Protein AF-A0A6J6CZY7-F1 (afdb_monomer)

pLDDT: mean 95.42, std 3.34, range [73.5, 98.0]

InterPro domains:
  IPR011013 Galactose mutarotase-like domain superfamily [SSF74650] (6-76)
  IPR014718 Glycoside hydrolase-type carbohydrate-binding [G3DSA:2.70.98.10] (1-82)

Organism: NCBI:txid449393

Structure (mmCIF, N/CA/C/O backbone):
data_AF-A0A6J6CZY7-F1
#
_entry.id   AF-A0A6J6CZY7-F1
#
loop_
_atom_site.group_PDB
_atom_site.id
_atom_site.type_symbol
_atom_site.label_atom_id
_atom_site.label_alt_id
_atom_site.label_comp_id
_atom_site.label_asym_id
_atom_site.label_entity_id
_atom_site.label_seq_id
_atom_site.pdbx_PDB_ins_code
_atom_site.Cartn_x
_atom_site.Cartn_y
_atom_site.Cartn_z
_atom_site.occupancy
_atom_site.B_iso_or_equiv
_atom_site.auth_seq_id
_atom_site.auth_comp_id
_atom_site.auth_asym_id
_atom_site.auth_atom_id
_atom_site.pdbx_PDB_model_num
ATOM 1 N N . MET A 1 1 ? 9.538 0.388 -1.735 1.00 97.31 1 MET A N 1
ATOM 2 C CA . MET A 1 1 ? 8.509 1.094 -2.537 1.00 97.31 1 MET A CA 1
ATOM 3 C C . MET A 1 1 ? 8.953 1.151 -3.988 1.00 97.31 1 MET A C 1
ATOM 5 O O . MET A 1 1 ? 10.157 1.109 -4.234 1.00 97.31 1 MET A O 1
ATOM 9 N N . PHE A 1 2 ? 8.028 1.239 -4.938 1.00 97.94 2 PHE A N 1
ATOM 10 C CA . PHE A 1 2 ? 8.392 1.549 -6.317 1.00 97.94 2 PHE A CA 1
ATOM 11 C C . PHE A 1 2 ? 8.881 2.994 -6.413 1.00 97.94 2 PHE A C 1
ATOM 13 O O . PHE A 1 2 ? 8.275 3.902 -5.848 1.00 97.94 2 PHE A O 1
ATOM 20 N N . LYS A 1 3 ? 9.988 3.212 -7.120 1.00 97.88 3 LYS A N 1
ATOM 21 C CA . LYS A 1 3 ? 10.490 4.556 -7.391 1.00 97.88 3 LYS A CA 1
ATOM 22 C C . LYS A 1 3 ? 9.514 5.282 -8.315 1.00 97.88 3 LYS A C 1
ATOM 24 O O . LYS A 1 3 ? 9.224 4.798 -9.407 1.00 97.88 3 LYS A O 1
ATOM 29 N N . LYS A 1 4 ? 9.060 6.460 -7.894 1.00 96.31 4 LYS A N 1
ATOM 30 C CA . LYS A 1 4 ? 8.186 7.331 -8.683 1.00 96.31 4 LYS A CA 1
ATOM 31 C C . LYS A 1 4 ? 8.985 8.125 -9.722 1.00 96.31 4 LYS A C 1
ATOM 33 O O . LYS A 1 4 ? 10.014 8.732 -9.404 1.00 96.31 4 LYS A O 1
ATOM 38 N N . GLY A 1 5 ? 8.532 8.079 -10.968 1.00 96.50 5 GLY A N 1
ATOM 39 C CA . GLY A 1 5 ? 9.036 8.868 -12.085 1.00 96.50 5 GLY A CA 1
ATOM 40 C C . GLY A 1 5 ? 8.556 10.318 -12.030 1.00 96.50 5 GLY A C 1
ATOM 41 O O . GLY A 1 5 ? 7.703 10.691 -11.227 1.00 96.50 5 GLY A O 1
ATOM 42 N N . SER A 1 6 ? 9.104 11.164 -12.904 1.00 96.81 6 SER A N 1
ATOM 43 C CA . SER A 1 6 ? 8.684 12.572 -13.023 1.00 96.81 6 SER A CA 1
ATOM 4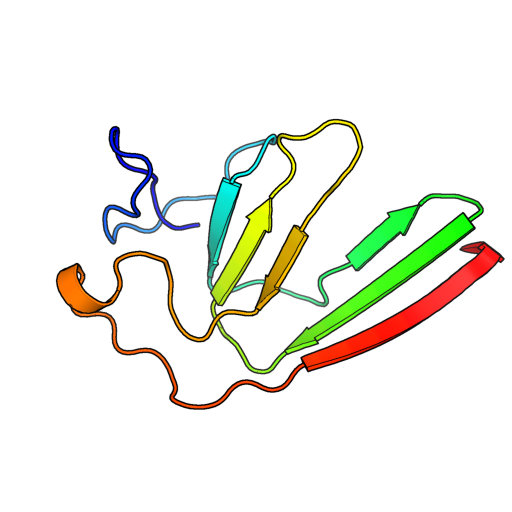4 C C . SER A 1 6 ? 7.264 12.747 -13.570 1.00 96.81 6 SER A C 1
ATOM 46 O O . SER A 1 6 ? 6.704 13.835 -13.495 1.00 96.81 6 SER A O 1
ATOM 48 N N . ASP A 1 7 ? 6.715 11.696 -14.166 1.00 95.50 7 ASP A N 1
ATOM 49 C CA . ASP A 1 7 ? 5.345 11.570 -14.662 1.00 95.50 7 ASP A 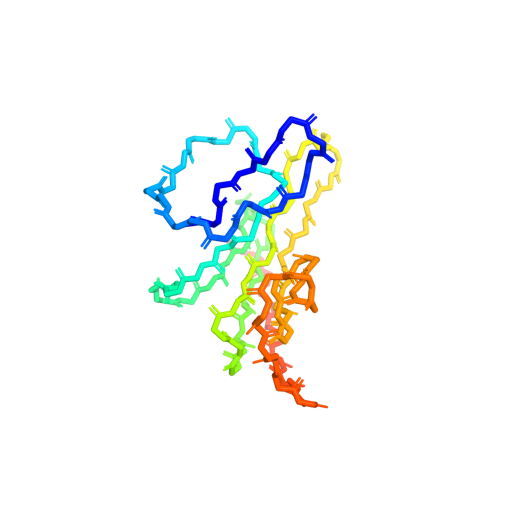CA 1
ATOM 50 C C . ASP A 1 7 ? 4.401 10.930 -13.633 1.00 95.50 7 ASP A C 1
ATOM 52 O O . ASP A 1 7 ? 3.260 10.622 -13.967 1.00 95.50 7 ASP A O 1
ATOM 56 N N . TYR A 1 8 ? 4.866 10.761 -12.390 1.00 93.88 8 TYR A N 1
ATOM 57 C CA . TYR A 1 8 ? 4.149 10.130 -11.281 1.00 93.88 8 TYR A CA 1
ATOM 58 C C . TYR A 1 8 ? 3.894 8.625 -11.450 1.00 93.88 8 TYR A C 1
ATOM 60 O O . TYR A 1 8 ? 3.277 8.016 -10.580 1.00 93.88 8 TYR A O 1
ATOM 68 N N . LEU A 1 9 ? 4.422 7.993 -12.503 1.00 96.12 9 LEU A N 1
ATOM 69 C CA . LEU A 1 9 ? 4.322 6.547 -12.692 1.00 96.12 9 LEU A CA 1
ATOM 70 C C . LEU A 1 9 ? 5.517 5.814 -12.062 1.00 96.12 9 LEU A C 1
ATOM 72 O O . LEU A 1 9 ? 6.621 6.362 -11.989 1.00 96.12 9 LEU A O 1
ATOM 76 N N . PRO A 1 10 ? 5.342 4.565 -11.600 1.00 97.06 10 PRO A N 1
ATOM 77 C CA . PRO A 1 10 ? 6.454 3.727 -11.169 1.00 97.06 10 PRO A CA 1
ATOM 78 C C . PRO A 1 10 ? 7.485 3.518 -12.287 1.00 97.06 10 PRO A C 1
ATOM 80 O O . PRO A 1 10 ? 7.134 3.159 -13.404 1.00 97.06 10 PRO A O 1
ATOM 83 N N . THR A 1 11 ? 8.780 3.649 -11.985 1.00 97.00 11 THR A N 1
ATOM 84 C CA . THR A 1 11 ? 9.849 3.363 -12.965 1.00 97.00 11 THR A CA 1
ATOM 85 C C . THR A 1 11 ? 10.180 1.871 -13.087 1.00 97.00 11 THR A C 1
ATOM 87 O O . THR A 1 11 ? 11.022 1.496 -13.896 1.00 97.00 11 THR A O 1
ATOM 90 N N . GLY A 1 12 ? 9.578 1.025 -12.244 1.00 96.00 12 GLY A N 1
ATOM 91 C CA . GLY A 1 12 ? 9.893 -0.402 -12.098 1.00 96.00 12 GLY A CA 1
ATOM 92 C C . GLY A 1 12 ? 11.000 -0.714 -11.082 1.00 96.00 12 GLY A C 1
ATOM 93 O O . GLY A 1 12 ? 11.061 -1.834 -10.580 1.00 96.00 12 GLY A O 1
ATOM 94 N N . ASP A 1 13 ? 11.826 0.270 -10.715 1.00 97.12 13 ASP A N 1
ATOM 95 C CA . ASP A 1 13 ? 12.856 0.103 -9.685 1.00 97.12 13 ASP A CA 1
ATOM 96 C C . ASP A 1 13 ? 12.239 0.086 -8.280 1.00 97.12 13 ASP A C 1
ATOM 98 O O . ASP A 1 13 ? 11.328 0.862 -7.978 1.00 97.12 13 ASP A O 1
ATOM 102 N N . LEU A 1 14 ? 12.795 -0.737 -7.387 1.00 97.44 14 LEU A N 1
ATOM 103 C CA . LEU A 1 14 ? 12.485 -0.700 -5.959 1.00 97.44 14 LEU A CA 1
ATOM 104 C C . LEU A 1 14 ? 13.533 0.120 -5.204 1.00 97.44 14 LEU A C 1
ATOM 106 O O . LEU A 1 14 ? 14.736 -0.049 -5.397 1.00 97.44 14 LEU A O 1
ATOM 110 N N . ILE A 1 15 ? 13.058 0.985 -4.313 1.00 97.81 15 ILE A N 1
ATOM 111 C CA . ILE A 1 15 ? 13.872 1.782 -3.391 1.00 97.81 15 ILE A CA 1
ATOM 112 C C . ILE A 1 15 ? 13.376 1.603 -1.952 1.00 97.81 15 ILE A C 1
ATOM 114 O O . ILE A 1 15 ? 12.239 1.172 -1.721 1.00 97.81 15 ILE A O 1
ATOM 118 N N . GLU A 1 16 ? 14.224 1.964 -0.988 1.00 96.88 16 GLU A N 1
ATOM 119 C CA . GLU A 1 16 ? 13.813 2.081 0.413 1.00 96.88 16 GLU A CA 1
ATOM 120 C C . GLU A 1 16 ? 12.671 3.103 0.559 1.00 96.88 16 GLU A C 1
ATOM 122 O O . GLU A 1 16 ? 12.699 4.133 -0.124 1.00 96.88 16 GLU A O 1
ATOM 127 N N . PRO A 1 17 ? 11.669 2.840 1.422 1.00 96.00 17 PRO A 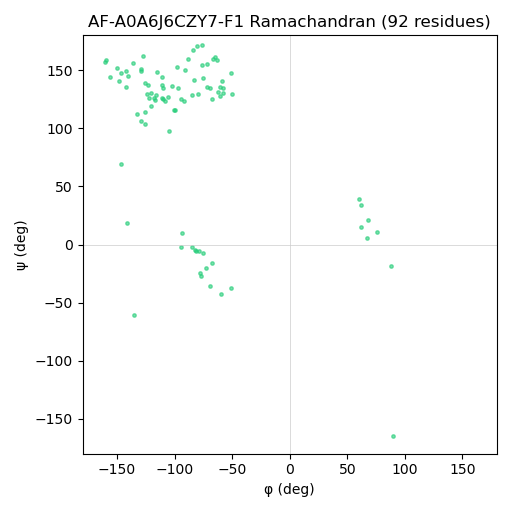N 1
ATOM 128 C CA . PRO A 1 17 ? 10.600 3.788 1.721 1.00 96.00 17 PRO A CA 1
ATOM 129 C C . PRO A 1 17 ? 11.115 5.186 2.082 1.00 96.00 17 PRO A C 1
ATOM 131 O O . PRO A 1 17 ? 11.961 5.343 2.964 1.00 96.00 17 PRO A O 1
ATOM 134 N N . THR A 1 18 ? 10.578 6.215 1.430 1.00 95.62 18 THR A N 1
ATOM 135 C CA . THR A 1 18 ? 10.813 7.615 1.802 1.00 95.62 18 THR A CA 1
ATOM 136 C C . THR A 1 18 ? 9.868 8.049 2.921 1.00 95.62 18 THR A C 1
ATOM 138 O O . THR A 1 18 ? 8.895 7.365 3.232 1.00 95.62 18 THR A O 1
ATOM 141 N N . GLY A 1 19 ? 10.130 9.206 3.535 1.00 96.25 19 GLY A N 1
ATOM 142 C CA . GLY A 1 19 ? 9.172 9.828 4.456 1.00 96.25 19 GLY A CA 1
ATOM 143 C C . GLY A 1 19 ? 7.898 10.298 3.744 1.00 96.25 19 GLY A C 1
ATOM 144 O O . GLY A 1 19 ? 7.911 10.497 2.531 1.00 96.25 19 GLY A O 1
ATOM 145 N N . GLN A 1 20 ? 6.825 10.478 4.519 1.00 95.00 20 GLN A N 1
ATOM 146 C CA . GLN A 1 20 ? 5.550 11.051 4.072 1.00 95.00 20 GLN A CA 1
ATOM 147 C C . GLN A 1 20 ? 5.690 12.518 3.597 1.00 95.00 20 GLN A C 1
ATOM 149 O O . GLN A 1 20 ? 6.625 13.205 4.030 1.00 95.00 20 GLN A O 1
ATOM 154 N N . PRO A 1 21 ? 4.749 13.030 2.774 1.00 96.56 21 PRO A N 1
ATOM 155 C CA . PRO A 1 21 ? 3.522 12.363 2.325 1.00 96.56 21 PRO A CA 1
ATOM 156 C C . PRO A 1 21 ? 3.774 11.310 1.238 1.00 96.56 21 PRO A C 1
ATOM 158 O O . PRO A 1 21 ? 4.769 11.382 0.518 1.00 96.56 21 PRO A O 1
ATOM 161 N N . TRP A 1 22 ? 2.879 10.326 1.159 1.00 97.19 22 TRP A N 1
ATOM 162 C CA . TRP A 1 22 ? 2.931 9.251 0.172 1.00 97.19 22 TRP A CA 1
ATOM 163 C C . TRP A 1 22 ? 1.797 9.366 -0.840 1.00 97.19 22 TRP A C 1
ATOM 165 O O . TRP A 1 22 ? 0.677 9.735 -0.497 1.00 97.19 22 TRP A O 1
ATOM 175 N N . ASP A 1 23 ? 2.122 9.010 -2.072 1.00 97.00 23 ASP A N 1
ATOM 176 C CA . ASP A 1 23 ? 1.204 8.607 -3.136 1.00 97.00 23 ASP A CA 1
ATOM 177 C C . ASP A 1 23 ? 1.975 7.568 -3.949 1.00 97.00 23 ASP A C 1
ATOM 179 O O . ASP A 1 23 ? 2.576 7.863 -4.990 1.00 97.00 23 ASP A O 1
ATOM 183 N N . ASP A 1 24 ? 2.181 6.413 -3.318 1.00 98.00 24 ASP A N 1
ATOM 184 C CA . ASP A 1 24 ? 3.221 5.474 -3.716 1.00 98.00 24 ASP A CA 1
ATOM 185 C C . ASP A 1 24 ? 2.794 4.026 -3.467 1.00 98.00 24 ASP A C 1
ATOM 187 O O . ASP A 1 24 ? 2.105 3.709 -2.495 1.00 98.00 24 ASP A O 1
ATOM 191 N N . THR A 1 25 ? 3.265 3.123 -4.330 1.00 97.75 25 THR A N 1
ATOM 192 C CA . THR A 1 25 ? 3.053 1.682 -4.173 1.00 97.75 25 THR A CA 1
ATOM 193 C C . THR A 1 25 ? 4.236 1.027 -3.463 1.00 97.75 25 THR A C 1
ATOM 195 O O . THR A 1 25 ? 5.397 1.103 -3.883 1.00 97.75 25 THR A O 1
ATOM 198 N N . PHE A 1 26 ? 3.934 0.325 -2.383 1.00 97.94 26 PHE A N 1
ATOM 199 C CA . PHE A 1 26 ? 4.842 -0.459 -1.566 1.00 97.94 26 PHE A CA 1
ATOM 200 C C . PHE A 1 26 ? 4.760 -1.933 -1.959 1.00 97.94 26 PHE A C 1
ATOM 202 O O . PHE A 1 26 ? 3.749 -2.412 -2.467 1.00 97.94 26 PHE A O 1
ATOM 209 N N . LYS A 1 27 ? 5.860 -2.647 -1.731 1.00 95.31 27 LYS A N 1
ATOM 210 C CA . LYS A 1 27 ? 5.981 -4.092 -1.911 1.00 95.31 27 LYS A CA 1
ATOM 211 C C . LYS A 1 27 ? 6.717 -4.651 -0.703 1.00 95.31 27 LYS A C 1
ATOM 213 O O . LYS A 1 27 ? 7.474 -3.910 -0.075 1.00 95.31 27 LYS A O 1
ATOM 218 N N . ASP A 1 28 ? 6.508 -5.933 -0.420 1.00 91.00 28 ASP A N 1
ATOM 219 C CA . ASP A 1 28 ? 7.190 -6.658 0.656 1.00 91.00 28 ASP A CA 1
ATOM 220 C C . ASP A 1 28 ? 6.906 -6.015 2.031 1.00 91.00 28 ASP A C 1
ATOM 222 O O . ASP A 1 28 ? 7.788 -5.879 2.877 1.00 91.00 28 ASP A O 1
ATOM 226 N N . VAL A 1 29 ? 5.653 -5.580 2.228 1.00 91.69 29 VAL A N 1
ATOM 227 C CA . VAL A 1 29 ? 5.160 -5.005 3.486 1.00 91.69 29 VAL A CA 1
ATOM 228 C C . VAL A 1 29 ? 5.252 -6.055 4.592 1.00 91.69 29 VAL A C 1
ATOM 230 O O . VAL A 1 29 ? 4.839 -7.200 4.418 1.00 91.69 29 VAL A O 1
ATOM 233 N N . ILE A 1 30 ? 5.814 -5.662 5.735 1.00 88.62 30 ILE A N 1
ATOM 234 C CA . ILE A 1 30 ? 5.997 -6.537 6.893 1.00 88.62 30 ILE A CA 1
ATOM 235 C C . ILE A 1 30 ? 4.973 -6.162 7.960 1.00 88.62 30 ILE A C 1
ATOM 237 O O . ILE A 1 30 ? 4.930 -5.017 8.405 1.00 88.62 30 ILE A O 1
ATOM 241 N N . GLY A 1 31 ? 4.218 -7.155 8.422 1.00 91.06 31 GLY A N 1
ATOM 242 C CA . GLY A 1 31 ? 3.200 -6.977 9.453 1.00 91.06 31 GLY A CA 1
ATOM 243 C C . GLY A 1 31 ? 1.833 -6.626 8.875 1.00 91.06 31 GLY A C 1
ATOM 244 O O . GLY A 1 31 ? 1.578 -6.828 7.692 1.00 91.06 31 GLY A O 1
ATOM 245 N N . LEU A 1 32 ? 0.955 -6.144 9.750 1.00 93.38 32 LEU A N 1
ATOM 246 C CA . LEU A 1 32 ? -0.427 -5.804 9.442 1.00 93.38 32 LEU A CA 1
ATOM 247 C C . LEU A 1 32 ? -0.540 -4.287 9.243 1.00 93.38 32 LEU A C 1
ATOM 249 O O . LEU A 1 32 ? -0.263 -3.565 10.199 1.00 93.38 32 LEU A O 1
ATOM 253 N N . PRO A 1 33 ? -0.890 -3.782 8.046 1.00 95.38 33 PRO A N 1
ATOM 254 C CA . PRO A 1 33 ? -1.164 -2.364 7.836 1.00 95.38 33 PRO A CA 1
ATOM 255 C C . PRO A 1 33 ? -2.330 -1.868 8.685 1.00 95.38 33 PRO A C 1
ATOM 257 O O . PRO A 1 33 ? -3.379 -2.514 8.757 1.00 95.38 33 PRO A O 1
ATOM 260 N N . GLU A 1 34 ? -2.151 -0.699 9.304 1.00 95.19 34 GLU A N 1
ATOM 261 C CA . GLU A 1 34 ? -3.138 -0.131 10.220 1.00 95.19 34 GLU A CA 1
ATOM 262 C C . GLU A 1 34 ? -3.270 1.374 10.055 1.00 95.19 34 GLU A C 1
ATOM 264 O O . GLU A 1 34 ? -2.291 2.090 9.836 1.00 95.19 34 GLU A O 1
ATOM 269 N N . ILE A 1 35 ? -4.493 1.848 10.240 1.00 94.69 35 ILE A N 1
ATOM 270 C CA . ILE A 1 35 ? -4.810 3.254 10.411 1.00 94.69 35 ILE A CA 1
ATOM 271 C C . ILE A 1 35 ? -5.249 3.434 11.854 1.00 94.69 35 ILE A C 1
ATOM 273 O O . ILE A 1 35 ? -6.159 2.752 12.322 1.00 94.69 35 ILE A O 1
ATOM 277 N N . ILE A 1 36 ? -4.603 4.360 12.553 1.00 94.75 36 ILE A N 1
ATOM 278 C CA . ILE A 1 36 ? -4.869 4.633 13.961 1.00 94.75 36 ILE A CA 1
ATOM 279 C C . ILE A 1 36 ? -5.300 6.091 14.093 1.00 94.75 36 ILE A C 1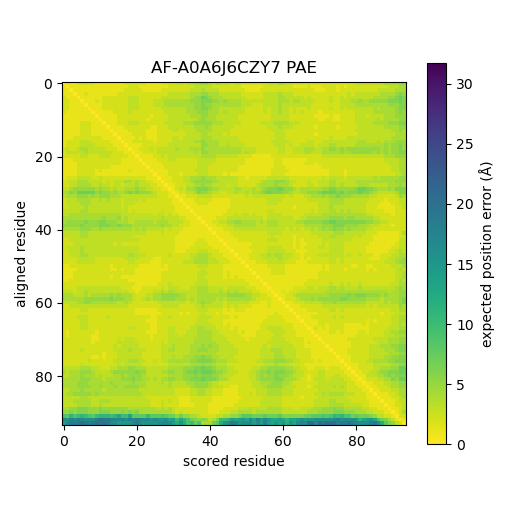
ATOM 281 O O . ILE A 1 36 ? -4.522 7.000 13.799 1.00 94.75 36 ILE A O 1
ATOM 285 N N . TRP A 1 37 ? -6.519 6.300 14.586 1.00 93.50 37 TRP A N 1
ATOM 286 C CA . TRP A 1 37 ? -7.007 7.580 15.093 1.00 93.50 37 TRP A CA 1
ATOM 287 C C . TRP A 1 37 ? -7.040 7.502 16.624 1.00 93.50 37 TRP A C 1
ATOM 289 O O . TRP A 1 37 ? -7.998 6.955 17.175 1.00 93.50 37 TRP A O 1
ATOM 299 N N . PRO A 1 38 ? -6.007 8.016 17.324 1.00 93.94 38 PRO A N 1
ATOM 300 C CA . PRO A 1 38 ? -5.879 7.840 18.767 1.00 93.94 38 PRO A CA 1
ATOM 301 C C . PRO A 1 38 ? -7.080 8.387 19.543 1.00 93.94 38 PRO A C 1
ATOM 303 O O . PRO A 1 38 ? -7.471 9.544 19.368 1.00 93.94 38 PRO A O 1
ATOM 306 N N . GLY A 1 39 ? -7.620 7.567 20.437 1.00 94.56 39 GLY A N 1
ATOM 307 C CA . GLY A 1 39 ? -8.806 7.844 21.239 1.00 94.56 39 GLY A CA 1
ATOM 308 C C . GLY A 1 39 ? -10.126 7.740 20.475 1.00 94.56 39 GLY A C 1
ATOM 309 O O . GLY A 1 39 ? -11.139 8.201 20.999 1.00 94.56 39 GLY A O 1
ATOM 310 N N . ALA A 1 40 ? -10.128 7.206 19.251 1.00 94.50 40 ALA A N 1
ATOM 311 C CA . ALA A 1 40 ? -11.325 7.125 18.417 1.00 94.50 40 ALA A CA 1
ATOM 312 C C . ALA A 1 40 ? -11.487 5.755 17.752 1.00 94.50 40 ALA A C 1
ATOM 314 O O . ALA A 1 40 ? -12.499 5.093 17.978 1.00 94.50 40 ALA A O 1
ATOM 315 N N . ALA A 1 41 ? -10.526 5.340 16.922 1.00 95.56 41 ALA A N 1
ATOM 316 C CA . ALA A 1 41 ? -10.657 4.111 16.147 1.00 95.56 41 ALA A CA 1
ATOM 317 C C . ALA A 1 41 ? -9.323 3.559 15.634 1.00 95.56 41 ALA A C 1
ATOM 319 O O . ALA A 1 41 ? -8.362 4.297 15.394 1.00 95.56 41 ALA A O 1
ATOM 320 N N . ARG A 1 42 ? -9.320 2.257 15.354 1.00 96.50 42 ARG A N 1
ATOM 321 C CA . ARG A 1 42 ? -8.297 1.564 14.573 1.00 96.50 42 ARG A CA 1
ATOM 322 C C . ARG A 1 42 ? -8.949 0.806 13.428 1.00 96.50 42 ARG A C 1
ATOM 324 O O . ARG A 1 42 ? -9.985 0.165 13.598 1.00 96.50 42 ARG A O 1
ATOM 331 N N . VAL A 1 43 ? -8.313 0.864 12.267 1.00 96.94 43 VAL A N 1
ATOM 332 C CA . VAL A 1 43 ? -8.612 0.001 11.125 1.00 96.94 43 VAL A CA 1
ATOM 333 C C . VAL A 1 43 ? -7.384 -0.842 10.839 1.00 96.94 43 VAL A C 1
ATOM 335 O O . VAL A 1 43 ? -6.316 -0.288 10.595 1.00 96.94 43 VAL A O 1
ATOM 338 N N . SER A 1 44 ? -7.543 -2.161 10.831 1.00 97.12 44 SER A N 1
ATOM 339 C CA . SER A 1 44 ? -6.503 -3.102 10.410 1.00 97.12 44 SER A CA 1
ATOM 340 C C . SER A 1 44 ? -6.916 -3.753 9.095 1.00 97.12 44 SER A C 1
ATOM 342 O O . SER A 1 44 ? -8.086 -4.106 8.911 1.00 97.12 44 SER A O 1
ATOM 344 N N . ILE A 1 45 ? -5.964 -3.881 8.171 1.00 97.50 45 ILE A N 1
ATOM 345 C CA . ILE A 1 45 ? -6.229 -4.317 6.799 1.00 97.50 45 ILE A CA 1
ATOM 346 C C . ILE A 1 45 ? -5.343 -5.515 6.476 1.00 97.50 45 ILE A C 1
ATOM 348 O O . ILE A 1 45 ? -4.126 -5.386 6.384 1.00 97.50 45 ILE A O 1
ATOM 352 N N . GLU A 1 46 ? -5.957 -6.673 6.269 1.00 96.44 46 GLU A N 1
ATOM 353 C CA . GLU A 1 46 ? -5.290 -7.892 5.808 1.00 96.44 46 GLU A CA 1
ATOM 354 C C . GLU A 1 46 ? -5.572 -8.087 4.323 1.00 96.44 46 GLU A C 1
ATOM 356 O O . GLU A 1 46 ? -6.713 -7.932 3.894 1.00 96.44 46 GLU A O 1
ATOM 361 N N . SER A 1 47 ? -4.563 -8.453 3.536 1.00 95.94 47 SER A N 1
ATOM 362 C CA . SER A 1 47 ? -4.745 -8.846 2.138 1.00 95.94 47 SER A CA 1
ATOM 363 C C . SER A 1 47 ? -3.678 -9.851 1.722 1.00 95.94 47 SER A C 1
ATOM 365 O O . SER A 1 47 ? -2.567 -9.844 2.256 1.00 95.94 47 SER A O 1
ATOM 367 N N . ASP A 1 48 ? -4.019 -10.701 0.757 1.00 94.19 48 ASP A N 1
ATOM 368 C CA . ASP A 1 48 ? -3.088 -11.603 0.078 1.00 94.19 48 ASP A CA 1
ATOM 369 C C . ASP A 1 48 ? -2.189 -10.880 -0.939 1.00 94.19 48 ASP A C 1
ATOM 371 O O . ASP A 1 48 ? -1.236 -11.470 -1.455 1.00 94.19 48 ASP A O 1
ATOM 375 N N . SER A 1 49 ? -2.443 -9.594 -1.203 1.00 95.25 49 SER A N 1
ATOM 376 C CA . SER A 1 49 ? -1.651 -8.844 -2.164 1.00 95.25 49 SER A CA 1
ATOM 377 C C . SER A 1 49 ? -0.236 -8.514 -1.671 1.00 95.25 49 SER A C 1
ATOM 379 O O . SER A 1 49 ? -0.044 -7.989 -0.566 1.00 95.25 49 SER A O 1
ATOM 381 N N . PRO A 1 50 ? 0.779 -8.700 -2.538 1.00 94.19 50 PRO A N 1
ATOM 382 C CA . PRO A 1 50 ? 2.130 -8.227 -2.281 1.00 94.19 50 PRO A CA 1
ATOM 383 C C . PRO A 1 50 ? 2.314 -6.722 -2.549 1.00 94.19 50 PRO A C 1
ATOM 385 O O . PRO A 1 50 ? 3.403 -6.210 -2.277 1.00 94.19 50 PRO A O 1
ATOM 388 N N . TYR A 1 51 ? 1.310 -6.017 -3.086 1.00 96.75 51 TYR A N 1
ATOM 389 C CA . TYR A 1 51 ? 1.381 -4.606 -3.475 1.00 96.75 51 TYR A CA 1
ATOM 390 C C . TYR A 1 51 ? 0.352 -3.751 -2.736 1.00 96.75 51 TYR A C 1
ATOM 392 O O . TYR A 1 51 ? -0.843 -4.042 -2.737 1.00 96.75 51 TYR A O 1
ATOM 400 N N . TRP A 1 52 ? 0.825 -2.647 -2.166 1.00 97.75 52 TRP A N 1
ATOM 401 C CA . TRP A 1 52 ? 0.016 -1.752 -1.344 1.00 97.75 52 TRP A CA 1
ATOM 402 C C . TRP A 1 52 ? 0.2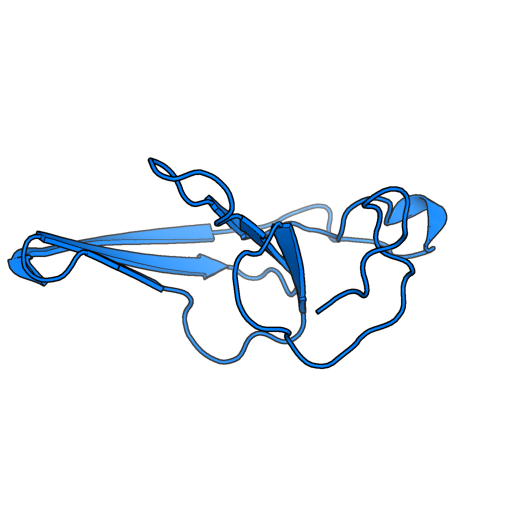35 -0.313 -1.774 1.00 97.75 52 TRP A C 1
ATOM 404 O O . TRP A 1 52 ? 1.326 0.216 -1.578 1.00 97.75 52 TRP A O 1
ATOM 414 N N . THR A 1 53 ? -0.769 0.333 -2.353 1.00 97.50 53 THR A N 1
ATOM 415 C CA . THR A 1 53 ? -0.722 1.774 -2.613 1.00 97.50 53 THR A CA 1
ATOM 416 C C . THR A 1 53 ? -1.178 2.519 -1.367 1.00 97.50 53 THR A C 1
ATOM 418 O O . THR A 1 53 ? -2.218 2.202 -0.791 1.00 97.50 53 THR A O 1
ATOM 421 N N . VAL A 1 54 ? -0.377 3.483 -0.917 1.00 97.50 54 VAL A N 1
ATOM 422 C CA . VAL A 1 54 ? -0.704 4.318 0.242 1.00 97.50 54 VAL A CA 1
ATOM 423 C C . VAL A 1 54 ? -0.694 5.777 -0.180 1.00 97.50 54 VAL A C 1
ATOM 425 O O . VAL A 1 54 ? 0.305 6.263 -0.714 1.00 97.50 54 VAL A O 1
ATOM 428 N N . TYR A 1 55 ? -1.804 6.457 0.094 1.00 97.62 55 TYR A N 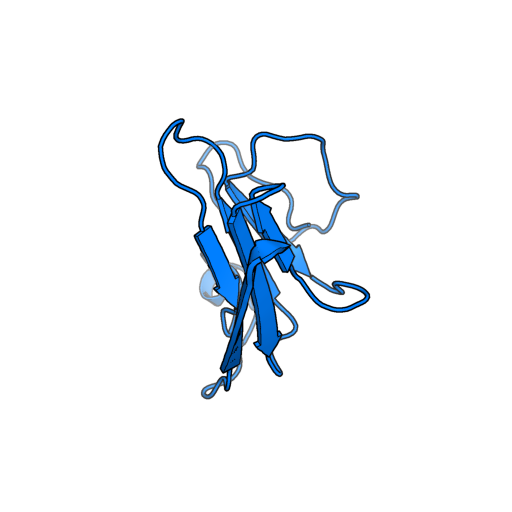1
ATOM 429 C CA . TYR A 1 55 ? -2.005 7.870 -0.199 1.00 97.62 55 TYR A CA 1
ATOM 430 C C . TYR A 1 55 ? -2.230 8.660 1.093 1.00 97.62 55 TYR A C 1
ATOM 432 O O . TYR A 1 55 ? -3.115 8.326 1.884 1.00 97.62 55 TYR A O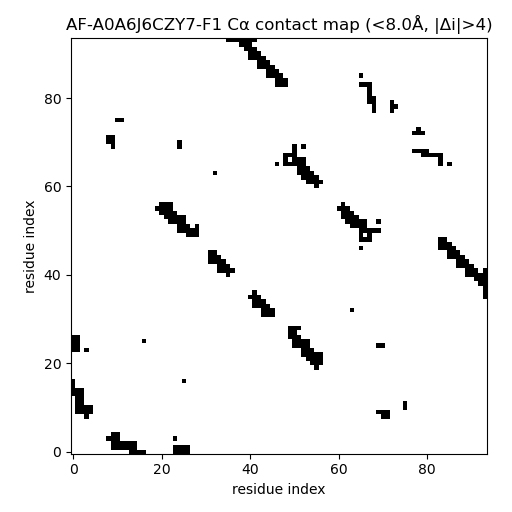 1
ATOM 440 N N . THR A 1 56 ? -1.437 9.712 1.305 1.00 97.06 56 THR A N 1
ATOM 441 C CA . THR A 1 56 ? -1.496 10.596 2.482 1.00 97.06 56 THR A CA 1
ATOM 442 C C . THR A 1 56 ? -1.264 12.074 2.135 1.00 97.06 56 THR A C 1
ATOM 444 O O . THR A 1 56 ? -0.863 12.842 3.009 1.00 97.06 56 THR A O 1
ATOM 447 N N . GLU A 1 57 ? -1.401 12.491 0.870 1.00 96.56 57 GLU A N 1
ATOM 448 C CA . GLU A 1 57 ? -1.162 13.897 0.491 1.00 96.56 57 GLU A CA 1
ATOM 449 C C . GLU A 1 57 ? -2.323 14.832 0.871 1.00 96.56 57 GLU A C 1
ATOM 451 O O . GLU A 1 57 ? -2.097 16.023 1.089 1.00 96.56 57 GLU A O 1
ATOM 456 N N . HIS A 1 58 ? -3.555 14.318 0.958 1.00 96.44 58 HIS A N 1
ATOM 457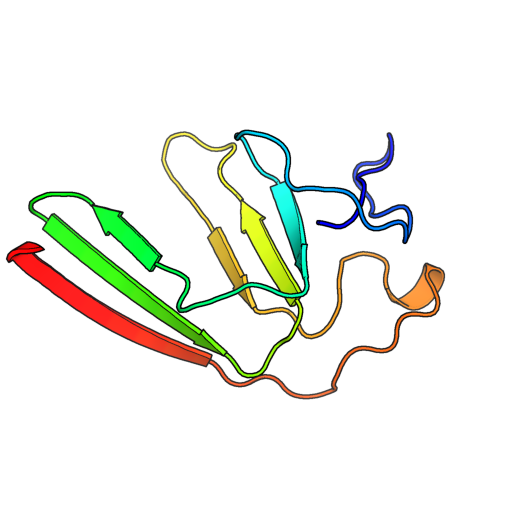 C CA . HIS A 1 58 ? -4.729 15.118 1.310 1.00 96.44 58 HIS A CA 1
ATOM 458 C C . HIS A 1 58 ? -4.873 15.272 2.831 1.00 96.44 58 HIS A C 1
ATOM 460 O O . HIS A 1 58 ? -4.665 14.326 3.585 1.00 96.44 58 HIS A O 1
ATOM 466 N N . GLU A 1 59 ? -5.281 16.456 3.294 1.00 93.81 59 GLU A N 1
ATOM 467 C CA . GLU A 1 59 ? -5.404 16.753 4.731 1.00 93.81 59 GLU A CA 1
ATOM 468 C C . GLU A 1 59 ? -6.548 15.989 5.418 1.00 93.81 59 GLU A C 1
ATOM 470 O O . GLU A 1 59 ? -6.407 15.542 6.554 1.00 93.81 59 GLU A O 1
ATOM 475 N N . ASP A 1 60 ? -7.660 15.796 4.707 1.00 94.19 60 ASP A N 1
ATOM 476 C CA . ASP A 1 60 ? -8.872 15.169 5.254 1.00 94.19 60 ASP A CA 1
ATOM 477 C C . ASP A 1 60 ? -8.987 13.656 5.006 1.00 94.19 60 ASP A C 1
ATOM 479 O O . ASP A 1 60 ? -9.983 13.044 5.395 1.00 94.19 60 ASP A O 1
ATOM 483 N N . GLY A 1 61 ? -8.034 13.037 4.306 1.00 92.06 61 GLY A N 1
ATOM 484 C CA . GLY A 1 61 ? -8.224 11.673 3.819 1.00 92.06 61 GLY A CA 1
ATOM 485 C C . GLY A 1 61 ? -6.929 10.924 3.570 1.00 92.06 61 GLY A C 1
ATOM 486 O O . GLY A 1 61 ? -5.947 11.484 3.094 1.00 92.06 61 GLY A O 1
ATOM 487 N N . ILE A 1 62 ? -6.969 9.627 3.861 1.00 95.44 62 ILE A N 1
ATOM 488 C CA . ILE A 1 62 ? -5.898 8.685 3.558 1.00 95.44 62 ILE A CA 1
ATOM 489 C C . ILE A 1 62 ? -6.475 7.477 2.828 1.00 95.44 62 ILE A C 1
ATOM 491 O O . ILE A 1 62 ? -7.622 7.091 3.072 1.00 95.44 62 ILE A O 1
ATOM 495 N N . CYS A 1 63 ? -5.661 6.854 1.984 1.00 96.69 63 CYS A N 1
ATOM 496 C CA . CYS A 1 63 ? -5.991 5.580 1.359 1.00 96.69 63 CYS A CA 1
ATOM 497 C C . CYS A 1 63 ? -4.910 4.551 1.684 1.00 96.69 63 CYS A C 1
ATOM 499 O O . CYS A 1 63 ? -3.718 4.852 1.624 1.00 96.69 63 CYS A O 1
ATOM 501 N N . VAL A 1 64 ? -5.332 3.332 2.012 1.00 97.00 64 VAL A N 1
ATOM 502 C CA . VAL A 1 64 ? -4.458 2.164 2.159 1.00 97.00 64 VAL A CA 1
ATOM 503 C C . VAL A 1 64 ? -5.076 1.059 1.315 1.00 97.00 64 VAL A C 1
ATOM 505 O O . VAL A 1 64 ? -6.133 0.529 1.650 1.00 97.00 64 VAL A O 1
ATOM 508 N N . GLU A 1 65 ? -4.451 0.778 0.178 1.00 96.38 65 GLU A N 1
ATOM 509 C CA . GLU A 1 65 ? -5.071 0.063 -0.934 1.00 96.38 65 GLU A CA 1
ATOM 510 C C . GLU A 1 65 ? -4.232 -1.155 -1.328 1.00 96.38 65 GLU A C 1
ATOM 512 O O . GLU A 1 65 ? -3.216 -1.018 -2.017 1.00 96.38 65 GLU A O 1
ATOM 517 N N . PRO A 1 66 ? -4.647 -2.370 -0.948 1.00 96.44 66 PRO A N 1
ATOM 518 C CA . PRO A 1 66 ? -4.166 -3.571 -1.608 1.00 96.44 66 PRO A CA 1
ATOM 519 C C . PRO A 1 66 ? -4.536 -3.540 -3.094 1.00 96.44 66 PRO A C 1
ATOM 521 O O . PRO A 1 66 ? -5.701 -3.364 -3.452 1.00 96.44 66 PRO A O 1
ATOM 524 N N . VAL A 1 67 ? -3.553 -3.734 -3.970 1.00 96.44 67 VAL A N 1
ATOM 525 C CA . VAL A 1 67 ? -3.747 -3.762 -5.431 1.00 96.44 67 VAL A CA 1
ATOM 526 C C . VAL A 1 67 ? -3.102 -5.007 -6.017 1.00 96.44 67 VAL A C 1
ATOM 528 O O . VAL A 1 67 ? -2.105 -5.482 -5.495 1.00 96.44 67 VAL A O 1
ATOM 531 N N . THR A 1 68 ? -3.618 -5.570 -7.106 1.00 96.44 68 THR A N 1
ATOM 532 C CA . THR A 1 68 ? -3.030 -6.801 -7.673 1.00 96.44 68 THR A CA 1
ATOM 533 C C . THR A 1 68 ? -1.685 -6.574 -8.373 1.00 96.44 68 THR A C 1
ATOM 535 O O . THR A 1 68 ? -0.920 -7.517 -8.562 1.00 96.44 68 THR A O 1
ATOM 538 N N . ALA A 1 69 ? -1.386 -5.332 -8.761 1.00 96.50 69 ALA A N 1
ATOM 539 C CA . ALA A 1 69 ? -0.126 -4.885 -9.351 1.00 96.50 69 ALA A CA 1
ATOM 540 C C . ALA A 1 69 ? 0.032 -3.360 -9.190 1.00 96.50 69 ALA A C 1
ATOM 542 O O . ALA A 1 69 ? -0.975 -2.667 -9.027 1.00 96.50 69 ALA A O 1
ATOM 543 N N . PRO A 1 70 ? 1.263 -2.813 -9.263 1.00 96.75 70 PRO A N 1
ATOM 544 C CA . PRO A 1 70 ?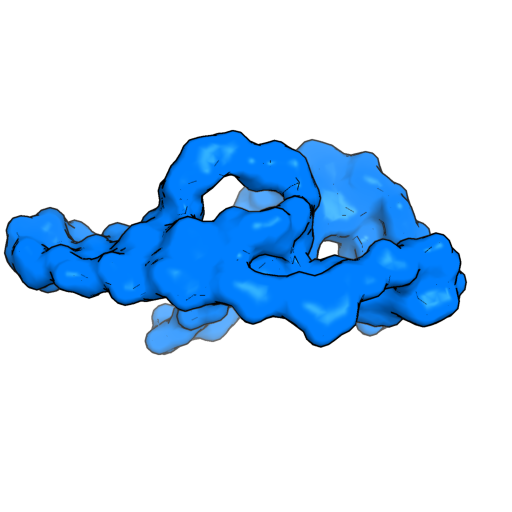 1.479 -1.367 -9.232 1.00 96.75 70 PRO A CA 1
ATOM 545 C C . PRO A 1 70 ? 0.870 -0.665 -10.462 1.00 96.75 70 PRO A C 1
ATOM 547 O O . PRO A 1 70 ? 0.652 -1.307 -11.495 1.00 96.75 70 PRO A O 1
ATOM 550 N N . PRO A 1 71 ? 0.656 0.662 -10.403 1.00 96.12 71 PRO A N 1
ATOM 551 C CA . PRO A 1 71 ? 0.329 1.455 -11.582 1.00 96.12 71 PRO A CA 1
ATOM 552 C C . PRO A 1 71 ? 1.329 1.214 -12.720 1.00 96.12 71 PRO A C 1
ATOM 554 O O . PRO A 1 71 ? 2.509 0.959 -12.487 1.00 96.12 71 PRO A O 1
ATOM 557 N N . ASP A 1 72 ? 0.841 1.290 -13.957 1.00 96.56 72 ASP A N 1
ATOM 558 C CA . ASP A 1 72 ? 1.634 1.078 -15.176 1.00 96.56 72 ASP A CA 1
ATOM 559 C C . ASP A 1 72 ? 2.266 -0.325 -15.333 1.00 96.56 72 ASP A C 1
ATOM 561 O O . ASP A 1 72 ? 3.120 -0.550 -16.192 1.00 96.56 72 ASP A O 1
ATOM 565 N N . CYS A 1 73 ? 1.815 -1.319 -14.556 1.00 96.38 73 CYS A N 1
ATOM 566 C CA . CYS A 1 73 ? 2.382 -2.673 -14.546 1.00 96.38 73 CYS A CA 1
ATOM 567 C C . CYS A 1 73 ? 2.526 -3.319 -15.933 1.00 96.38 73 CYS A C 1
ATOM 569 O O . CYS A 1 73 ? 3.536 -3.972 -16.199 1.00 96.38 73 CYS A O 1
ATOM 571 N N . GLN A 1 74 ? 1.571 -3.085 -16.839 1.00 95.75 74 GLN A N 1
ATOM 572 C CA . GLN A 1 74 ? 1.611 -3.615 -18.202 1.00 95.75 74 GLN A CA 1
ATOM 573 C C . GLN A 1 74 ? 2.848 -3.133 -18.974 1.00 95.75 74 GLN A C 1
ATOM 575 O O . GLN A 1 74 ? 3.480 -3.930 -19.669 1.00 95.75 74 GLN A O 1
ATOM 580 N N . ASN A 1 75 ? 3.209 -1.853 -18.852 1.00 96.81 75 ASN A N 1
ATOM 581 C CA . ASN A 1 75 ? 4.377 -1.289 -19.531 1.00 96.81 75 ASN A CA 1
ATOM 582 C C . ASN A 1 75 ? 5.687 -1.665 -18.824 1.00 96.81 75 ASN A C 1
ATOM 584 O O . ASN A 1 75 ? 6.731 -1.753 -19.470 1.00 96.81 75 ASN A O 1
ATOM 588 N N . LEU A 1 76 ? 5.621 -1.969 -17.526 1.00 96.56 76 LEU A N 1
ATOM 589 C CA . LEU A 1 76 ? 6.748 -2.452 -16.722 1.00 96.56 76 LEU A CA 1
ATOM 590 C C . LEU A 1 76 ? 7.000 -3.963 -16.864 1.00 96.56 76 LEU A C 1
ATOM 592 O O . LEU A 1 76 ? 7.961 -4.481 -16.297 1.00 96.56 76 LEU A O 1
ATOM 596 N N . GLY A 1 77 ? 6.147 -4.687 -17.598 1.00 97.06 77 GLY A N 1
ATOM 597 C CA . GLY A 1 77 ? 6.232 -6.145 -17.722 1.00 97.06 77 GLY A CA 1
ATOM 598 C C . GLY A 1 77 ? 5.919 -6.890 -16.419 1.00 97.06 77 GLY A C 1
ATOM 599 O O . GLY A 1 77 ? 6.319 -8.043 -16.261 1.00 97.06 77 GLY A O 1
ATOM 600 N N . ILE A 1 78 ? 5.218 -6.238 -15.487 1.00 96.38 78 ILE A N 1
ATOM 601 C CA . ILE A 1 78 ? 4.760 -6.821 -14.227 1.00 96.38 78 ILE A CA 1
ATOM 602 C C . ILE A 1 78 ? 3.354 -7.370 -14.453 1.00 96.38 78 ILE A C 1
ATOM 604 O O . ILE A 1 78 ? 2.444 -6.645 -14.849 1.00 96.38 78 ILE A O 1
ATOM 608 N N . VAL A 1 79 ? 3.173 -8.659 -14.186 1.00 95.50 79 VAL A N 1
ATOM 609 C CA . VAL A 1 79 ? 1.862 -9.308 -14.239 1.00 95.50 79 VAL A CA 1
ATOM 610 C C . VAL A 1 79 ? 1.351 -9.433 -12.813 1.00 95.50 79 VAL A C 1
ATOM 612 O O . VAL A 1 79 ? 1.974 -10.110 -11.999 1.00 95.50 79 VAL A O 1
ATOM 615 N N . GLY A 1 80 ? 0.252 -8.744 -12.522 1.00 92.88 80 GLY A N 1
ATOM 616 C CA . GLY A 1 80 ? -0.474 -8.904 -11.267 1.00 92.88 80 GLY A CA 1
ATOM 617 C C . GLY A 1 80 ? -1.381 -10.122 -11.271 1.00 92.88 80 GLY A C 1
ATOM 618 O O . GLY A 1 80 ? -1.640 -10.725 -12.317 1.00 92.88 80 GLY A O 1
ATOM 619 N N . ASP A 1 81 ? -1.919 -10.436 -10.102 1.00 94.00 81 ASP A N 1
ATOM 620 C CA . ASP A 1 81 ? -2.948 -11.457 -9.976 1.00 94.00 81 ASP A CA 1
ATOM 621 C C . ASP A 1 81 ? -4.296 -10.988 -10.547 1.00 94.00 81 ASP A C 1
ATOM 623 O O . ASP A 1 81 ? -4.604 -9.799 -10.651 1.00 94.00 81 ASP A O 1
ATOM 627 N N . SER A 1 82 ? -5.129 -11.950 -10.942 1.00 94.88 82 SER A N 1
ATOM 628 C CA . SER A 1 82 ? -6.507 -11.684 -11.395 1.00 94.88 82 SER A CA 1
ATOM 629 C C . SER A 1 82 ? -7.520 -11.590 -10.249 1.00 94.88 82 SER A C 1
ATOM 631 O O . SER A 1 82 ? -8.708 -11.371 -10.482 1.00 94.88 82 SER A O 1
ATOM 633 N N . TYR A 1 83 ? -7.053 -11.805 -9.022 1.00 95.00 83 TYR A N 1
ATOM 634 C CA . TYR A 1 83 ? -7.843 -11.876 -7.807 1.00 95.00 83 TYR A CA 1
ATOM 635 C C . TYR A 1 83 ? -7.063 -11.226 -6.669 1.00 95.00 83 TYR A C 1
ATOM 637 O O . TYR A 1 83 ? -5.836 -11.254 -6.667 1.00 95.00 83 TYR A O 1
ATOM 645 N N . ILE A 1 84 ? -7.801 -10.645 -5.735 1.00 94.94 84 ILE A N 1
ATOM 646 C CA . ILE A 1 84 ? -7.298 -10.137 -4.469 1.00 94.94 84 ILE A CA 1
ATOM 647 C C . ILE A 1 84 ? -8.408 -10.309 -3.442 1.00 94.94 84 ILE A C 1
ATOM 649 O O . ILE A 1 84 ? -9.586 -10.082 -3.751 1.00 94.94 84 ILE A O 1
ATOM 653 N N . GLU A 1 85 ? -8.037 -10.694 -2.233 1.00 96.25 85 GLU A N 1
ATOM 654 C CA . GLU A 1 85 ? -8.924 -10.657 -1.081 1.00 96.25 85 GLU A CA 1
ATOM 655 C C . GLU A 1 85 ? -8.419 -9.665 -0.045 1.00 96.25 85 GLU A C 1
ATOM 657 O O . GLU A 1 85 ? -7.222 -9.408 0.095 1.00 96.25 85 GLU A O 1
ATOM 662 N N . MET A 1 86 ? -9.367 -9.069 0.671 1.00 95.81 86 MET A N 1
ATOM 663 C CA . MET A 1 86 ? -9.067 -8.160 1.760 1.00 95.81 86 MET A CA 1
ATOM 664 C C . MET A 1 86 ? -10.068 -8.359 2.891 1.00 95.81 86 MET A C 1
ATOM 666 O O . MET A 1 86 ? -11.278 -8.426 2.656 1.00 95.81 86 MET A O 1
ATOM 670 N N . LEU A 1 87 ? -9.557 -8.398 4.117 1.00 97.44 87 LEU A N 1
ATOM 671 C CA . LEU A 1 87 ? -10.340 -8.294 5.340 1.00 97.44 87 LEU A CA 1
ATOM 672 C C . LEU A 1 87 ? -10.028 -6.952 6.001 1.00 97.44 87 LEU A C 1
ATOM 674 O O . LEU A 1 87 ? -8.874 -6.638 6.281 1.00 97.44 87 LEU A O 1
ATOM 678 N N . ILE A 1 88 ? -11.077 -6.173 6.262 1.00 97.31 88 ILE A N 1
ATOM 679 C CA . ILE A 1 88 ? -10.988 -4.929 7.026 1.00 97.31 88 ILE A CA 1
ATOM 680 C C . ILE A 1 88 ? -11.637 -5.169 8.382 1.00 97.31 88 ILE A C 1
ATOM 682 O O . ILE A 1 88 ? -12.820 -5.516 8.446 1.00 97.31 88 ILE A O 1
ATOM 686 N N . THR A 1 89 ? -10.882 -4.938 9.450 1.00 97.50 89 THR A N 1
ATOM 687 C CA . THR A 1 89 ? -11.400 -4.960 10.821 1.00 97.50 89 THR A CA 1
ATOM 688 C C . THR A 1 89 ? -11.416 -3.543 11.378 1.00 97.50 89 THR A C 1
ATOM 690 O O . THR A 1 89 ? -10.450 -2.801 11.212 1.00 97.50 89 THR A O 1
ATOM 693 N N . PHE A 1 90 ? -12.522 -3.172 12.024 1.00 96.81 90 PHE A N 1
ATOM 694 C CA . PHE A 1 90 ? -12.714 -1.875 12.667 1.00 96.81 90 PHE A CA 1
ATOM 695 C C . PHE A 1 90 ? -12.875 -2.062 14.177 1.00 96.81 90 PHE A C 1
ATOM 697 O O . PHE A 1 90 ? -13.706 -2.862 14.613 1.00 96.81 90 PHE A O 1
ATOM 704 N N . GLU A 1 91 ? -12.099 -1.311 14.953 1.00 96.44 91 GLU A N 1
ATOM 705 C CA . GLU A 1 91 ? -12.144 -1.283 16.416 1.00 96.44 91 GLU A CA 1
ATOM 706 C C . GLU A 1 91 ? -12.386 0.158 16.893 1.00 96.44 91 GLU A C 1
ATOM 708 O O . GLU A 1 91 ? -11.687 1.077 16.465 1.00 96.44 91 GLU A O 1
ATOM 713 N N . GLU A 1 92 ? -13.372 0.354 17.773 1.00 93.62 92 GLU A N 1
ATOM 714 C CA . GLU A 1 92 ? -13.665 1.640 18.430 1.00 93.62 92 GLU A CA 1
ATOM 715 C C . GLU A 1 92 ? -12.853 1.790 19.730 1.00 93.62 92 GLU A C 1
ATOM 717 O O . GLU A 1 92 ? -12.417 0.796 20.311 1.00 93.62 92 GLU A O 1
ATOM 722 N N . ASP A 1 93 ? -12.688 3.030 20.205 1.00 78.69 93 ASP A N 1
ATOM 723 C CA . ASP A 1 93 ? -12.044 3.374 21.488 1.00 78.69 93 ASP A CA 1
ATOM 724 C C . ASP A 1 93 ? -10.560 2.948 21.612 1.00 78.69 93 ASP A C 1
ATOM 726 O O . ASP A 1 93 ? -10.087 2.608 22.702 1.00 78.69 93 ASP A O 1
ATOM 730 N N . TYR A 1 94 ? -9.821 2.982 20.496 1.00 73.50 94 TYR A N 1
ATOM 731 C CA . TYR A 1 94 ? -8.392 2.635 20.414 1.00 73.50 94 TYR A CA 1
ATOM 732 C C . TYR A 1 94 ? -7.445 3.780 20.800 1.00 73.50 94 TYR A C 1
ATOM 734 O O . TYR A 1 94 ? -7.612 4.894 20.254 1.00 73.50 94 TYR A O 1
#

Sequence (94 aa):
MFKKGSDYLPTGDLIEPTGQPWDDTFKDVIGLPEIIWPGAARVSIESDSPYWTVYTEHEDGICVEPVTAPPDCQNLGIVGDSYIEMLITFEEDY

Mean predicted aligned error: 2.88 Å

Solvent-accessible surface area (backbone atoms only — not comparable to full-atom values): 5687 Å² total; per-residue (Å²): 40,47,38,69,39,98,84,72,42,54,70,72,48,77,43,81,76,75,78,81,68,35,83,43,39,35,51,80,78,82,81,76,55,70,48,77,43,85,75,48,28,34,37,40,48,49,57,80,47,64,25,35,36,35,36,45,75,52,95,92,51,71,47,83,39,78,33,50,50,58,71,67,23,77,84,65,73,49,82,50,57,98,66,78,57,73,48,79,47,81,44,74,73,63

Radius of gyration: 14.2 Å; Cα contacts (8 Å, |Δi|>4): 178; chains: 1; bounding box: 28×29×41 Å

Foldseek 3Di:
DFDADPVRAGPLDDDDDDDDDFQDKDFPDPDWDWDDDAQFKIKTKDKPARIWGWHDPDPPDIDTDRDQDGPPCVVSVHDGDPDMDMDIDMDTRD

Secondary structure (DSSP, 8-state):
-EEEPTTSSEEEEE-PPPPSS-EEEEES--S--EEEETTTEEEEEEES-SEEEEE--STT--EEEEESS-TTTTTTT----S---EEEEEEE--

Nearest PDB structures (foldseek):
  5nyw-assembly2_2  TM=6.433E-01  e=6.527E+00  Yersinia bercovieri
  6of9-assembly1_F-2  TM=2.741E-01  e=2.124E+00  Chlamydomonas reinhardtii
  6of9-assembly1_I-2  TM=2.529E-01  e=7.345E+00  Chlamydomonas reinhardtii